Protein AF-A0A967HEA3-F1 (afdb_monomer)

Radius of gyration: 19.01 Å; Cα contacts (8 Å, |Δi|>4): 104; chains: 1; bounding box: 42×30×44 Å

Structure (mmCIF, N/CA/C/O backbone):
data_AF-A0A967HEA3-F1
#
_entry.id   AF-A0A967HEA3-F1
#
loop_
_atom_site.group_PDB
_atom_site.id
_atom_site.type_symbol
_atom_site.label_atom_id
_atom_site.label_alt_id
_atom_site.label_comp_id
_atom_site.label_asym_id
_atom_site.label_entity_id
_atom_site.label_seq_id
_atom_site.pdbx_PDB_ins_code
_atom_site.Cartn_x
_atom_site.Cartn_y
_atom_site.Cartn_z
_atom_site.occupancy
_atom_site.B_iso_or_equiv
_atom_site.auth_seq_id
_atom_site.auth_comp_id
_atom_site.auth_asym_id
_atom_site.auth_atom_id
_atom_site.pdbx_PDB_model_num
ATOM 1 N N . PHE A 1 1 ? 8.708 -10.162 -7.748 1.00 82.00 1 PHE A N 1
ATOM 2 C CA . PHE A 1 1 ? 7.924 -9.063 -8.352 1.00 82.00 1 PHE A CA 1
ATOM 3 C C . PHE A 1 1 ? 8.880 -7.904 -8.565 1.00 82.00 1 PHE A C 1
ATOM 5 O O . PHE A 1 1 ? 9.764 -7.730 -7.743 1.00 82.00 1 PHE A O 1
ATOM 12 N N . ILE A 1 2 ? 8.758 -7.181 -9.671 1.00 84.88 2 ILE A N 1
ATOM 13 C CA . ILE A 1 2 ? 9.610 -6.048 -10.021 1.00 84.88 2 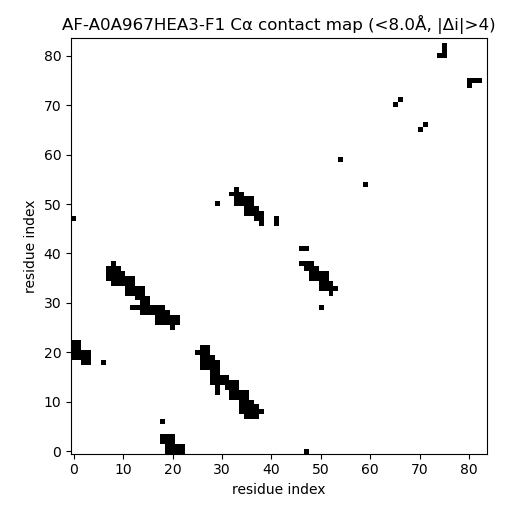ILE A CA 1
ATOM 14 C C . ILE A 1 2 ? 8.681 -4.857 -10.201 1.00 84.88 2 ILE A C 1
ATOM 16 O O . ILE A 1 2 ? 7.779 -4.896 -11.040 1.00 84.88 2 ILE A O 1
ATOM 20 N N . MET A 1 3 ? 8.863 -3.833 -9.374 1.00 86.50 3 MET A N 1
ATOM 21 C CA . MET A 1 3 ? 8.061 -2.619 -9.447 1.00 86.50 3 MET A CA 1
ATOM 22 C C . MET A 1 3 ? 8.510 -1.758 -10.632 1.00 86.50 3 MET A C 1
ATOM 24 O O . MET A 1 3 ? 9.701 -1.698 -10.943 1.00 86.50 3 MET A O 1
ATOM 28 N N . ASP A 1 4 ? 7.563 -1.086 -11.283 1.00 87.81 4 ASP A N 1
ATOM 29 C CA . ASP A 1 4 ? 7.901 -0.095 -12.301 1.00 87.81 4 ASP A CA 1
ATOM 30 C C . ASP A 1 4 ? 8.605 1.109 -11.633 1.00 87.81 4 ASP A C 1
ATOM 32 O O . ASP A 1 4 ? 8.309 1.454 -10.483 1.00 87.81 4 ASP A O 1
ATOM 36 N N . PRO A 1 5 ? 9.562 1.762 -12.310 1.00 85.06 5 PRO A N 1
ATOM 37 C CA . PRO A 1 5 ? 10.292 2.881 -11.727 1.00 85.06 5 PRO A CA 1
ATOM 38 C C . PRO A 1 5 ? 9.381 4.099 -11.509 1.00 85.06 5 PRO A C 1
ATOM 40 O O . PRO A 1 5 ? 8.440 4.339 -12.261 1.00 85.06 5 PRO A O 1
ATOM 43 N N . GLY A 1 6 ? 9.710 4.916 -10.505 1.00 86.19 6 GLY A N 1
ATOM 4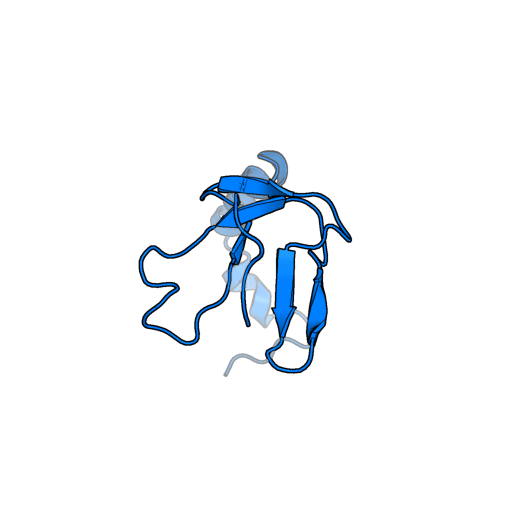4 C CA . GLY A 1 6 ? 9.028 6.189 -10.235 1.00 86.19 6 GLY A CA 1
ATOM 45 C C . GLY A 1 6 ? 7.951 6.137 -9.148 1.00 86.19 6 GLY A C 1
ATOM 46 O O . GLY A 1 6 ? 7.389 7.180 -8.820 1.00 86.19 6 GLY A O 1
ATOM 47 N N . TYR A 1 7 ? 7.695 4.968 -8.554 1.00 87.31 7 TYR A N 1
ATOM 48 C CA . TYR A 1 7 ? 6.845 4.864 -7.373 1.00 87.31 7 TYR A CA 1
ATOM 49 C C . TYR A 1 7 ? 7.563 5.317 -6.101 1.00 87.31 7 TYR A C 1
ATOM 51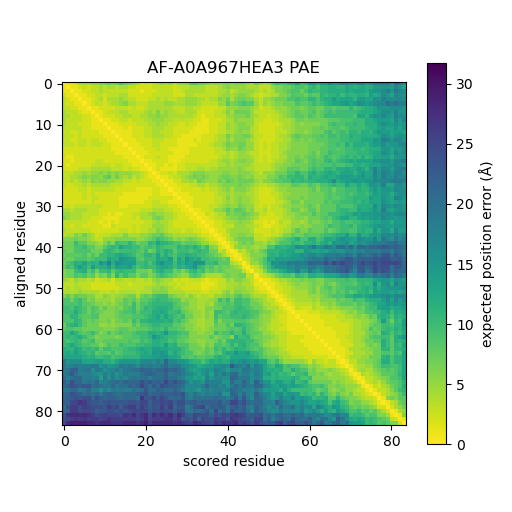 O O . TYR A 1 7 ? 8.739 5.027 -5.882 1.00 87.31 7 TYR A O 1
ATOM 59 N N . THR A 1 8 ? 6.830 6.028 -5.247 1.00 87.81 8 THR A N 1
ATOM 60 C CA . THR A 1 8 ? 7.309 6.499 -3.942 1.00 87.81 8 THR A CA 1
ATOM 61 C C . THR A 1 8 ? 6.370 6.074 -2.817 1.00 87.81 8 THR A C 1
ATOM 63 O O . THR A 1 8 ? 5.193 5.777 -3.029 1.00 87.81 8 THR A O 1
ATOM 66 N N . SER A 1 9 ? 6.893 6.033 -1.590 1.00 87.31 9 SER A N 1
ATOM 67 C CA . SER A 1 9 ? 6.089 5.670 -0.423 1.00 87.31 9 SER A CA 1
ATOM 68 C C . SER A 1 9 ? 4.990 6.707 -0.155 1.00 87.31 9 SER A C 1
ATOM 70 O O . SER A 1 9 ? 5.208 7.912 -0.255 1.00 87.31 9 SER A O 1
ATOM 72 N N . PHE A 1 10 ? 3.805 6.220 0.202 1.00 89.94 10 PHE A N 1
ATOM 73 C CA . PHE A 1 10 ? 2.538 6.940 0.356 1.00 89.94 10 PHE A CA 1
ATOM 74 C C . PHE A 1 10 ? 1.978 7.603 -0.913 1.00 89.94 10 PHE A C 1
ATOM 76 O O . PHE A 1 10 ? 1.064 8.430 -0.817 1.00 89.94 10 PHE A O 1
ATOM 83 N N . GLN A 1 11 ? 2.451 7.212 -2.098 1.00 91.56 11 GLN A N 1
ATOM 84 C CA . GLN A 1 11 ? 1.888 7.669 -3.367 1.00 91.56 11 GLN A CA 1
ATOM 85 C C . GLN A 1 11 ? 0.459 7.149 -3.571 1.00 91.56 11 GLN A C 1
ATOM 87 O O . GLN A 1 11 ? 0.172 5.985 -3.301 1.00 91.56 11 GLN A O 1
ATOM 92 N N . GLN A 1 12 ? -0.438 8.003 -4.070 1.00 93.25 12 GLN A N 1
ATOM 93 C CA . GLN A 1 12 ? -1.789 7.588 -4.457 1.00 93.25 12 GLN A CA 1
ATOM 94 C C . GLN A 1 12 ? -1.761 6.736 -5.728 1.00 93.25 12 GLN A C 1
ATOM 96 O O . GLN A 1 12 ? -1.053 7.062 -6.682 1.00 93.25 12 GLN A O 1
ATOM 101 N N . VAL A 1 13 ? -2.553 5.668 -5.729 1.00 94.25 13 VAL A N 1
ATOM 102 C CA . VAL A 1 13 ? -2.755 4.778 -6.872 1.00 94.25 13 VAL A CA 1
ATOM 103 C C . VAL A 1 13 ? -4.239 4.486 -7.060 1.00 94.25 13 VAL A C 1
ATOM 105 O O . VAL A 1 13 ? -5.008 4.446 -6.094 1.00 94.25 13 VAL A O 1
ATOM 108 N N . GLU A 1 14 ? -4.639 4.272 -8.306 1.00 94.50 14 GLU A N 1
ATOM 109 C CA . GLU A 1 14 ? -6.012 3.936 -8.683 1.00 94.50 14 GLU A CA 1
ATOM 110 C C . GLU A 1 14 ? -6.203 2.425 -8.848 1.00 94.50 14 GLU A C 1
ATOM 112 O O . GLU A 1 14 ? -5.261 1.685 -9.130 1.00 94.50 14 GLU A O 1
ATOM 117 N N . ALA A 1 15 ? -7.445 1.955 -8.713 1.00 93.88 15 ALA A N 1
ATOM 118 C CA . ALA A 1 15 ? -7.774 0.561 -8.989 1.00 93.88 15 ALA A CA 1
ATOM 119 C C . ALA A 1 15 ? -7.450 0.211 -10.453 1.00 93.88 15 ALA A C 1
ATOM 121 O O . ALA A 1 15 ? -7.822 0.932 -11.376 1.00 93.88 15 ALA A O 1
ATOM 122 N N . GLY A 1 16 ? -6.760 -0.906 -10.667 1.00 93.94 16 GLY A N 1
ATOM 123 C CA . GLY A 1 16 ? -6.292 -1.351 -11.979 1.00 93.94 16 GLY A CA 1
ATOM 124 C C . GLY A 1 16 ? -4.988 -0.700 -12.452 1.00 93.94 16 GLY A C 1
ATOM 125 O O . GLY A 1 16 ? -4.458 -1.113 -13.486 1.00 93.94 16 GLY A O 1
ATOM 126 N N . GLN A 1 17 ? -4.426 0.263 -11.713 1.00 94.12 17 GLN A N 1
ATOM 127 C CA . GLN A 1 17 ? -3.152 0.888 -12.070 1.00 94.12 17 GLN A CA 1
ATOM 128 C C . GLN A 1 17 ? -2.017 -0.140 -12.052 1.00 94.12 17 GLN A C 1
ATOM 130 O O . GLN A 1 17 ? -1.862 -0.888 -11.087 1.00 94.12 17 GLN A O 1
ATOM 135 N N . ARG A 1 18 ? -1.200 -0.174 -13.110 1.00 93.62 18 ARG A N 1
ATOM 136 C CA . ARG A 1 18 ? -0.021 -1.045 -13.193 1.00 93.62 18 ARG A CA 1
ATOM 137 C C . ARG A 1 18 ? 1.061 -0.553 -12.239 1.00 93.62 18 ARG A C 1
ATOM 139 O O . ARG A 1 18 ? 1.522 0.576 -12.360 1.00 93.62 18 ARG A O 1
ATOM 146 N N . LEU A 1 19 ? 1.470 -1.422 -11.325 1.00 91.81 19 LEU A N 1
ATOM 147 C CA . LEU A 1 19 ? 2.508 -1.150 -10.331 1.00 91.81 19 LEU A CA 1
ATOM 148 C C . LEU A 1 19 ? 3.843 -1.797 -10.707 1.00 91.81 19 LEU A C 1
ATOM 150 O O . LEU A 1 19 ? 4.889 -1.364 -10.243 1.00 91.81 19 LEU A O 1
ATOM 154 N N . GLY A 1 20 ? 3.815 -2.844 -11.528 1.00 91.38 20 GLY A N 1
ATOM 155 C CA . GLY A 1 20 ? 5.010 -3.554 -11.957 1.00 91.38 20 GLY A CA 1
ATOM 156 C C . GLY A 1 20 ? 4.676 -4.851 -12.675 1.00 91.38 20 GLY A C 1
ATOM 157 O O . GLY A 1 20 ? 3.602 -4.997 -13.267 1.00 91.38 20 GLY A O 1
ATOM 158 N N . HIS A 1 21 ? 5.581 -5.819 -12.591 1.00 90.56 21 HIS A N 1
ATOM 159 C CA . HIS A 1 21 ? 5.446 -7.119 -13.236 1.00 90.56 21 HIS A CA 1
ATOM 160 C C . HIS A 1 21 ? 6.082 -8.253 -12.418 1.00 90.56 21 HIS A C 1
ATOM 162 O O . HIS A 1 21 ? 6.946 -8.055 -11.564 1.00 90.56 21 HIS A O 1
ATOM 168 N N . TRP A 1 22 ? 5.635 -9.479 -12.654 1.00 87.88 22 TRP A N 1
ATOM 169 C CA . TRP A 1 22 ? 6.308 -10.689 -12.187 1.00 87.88 22 TRP A CA 1
ATOM 170 C C . TRP A 1 22 ? 7.542 -10.975 -13.048 1.00 87.88 22 TRP A C 1
ATOM 172 O O . TRP A 1 22 ? 7.645 -10.477 -14.164 1.00 87.88 22 TRP A O 1
ATOM 182 N N . GLY A 1 23 ? 8.468 -11.810 -12.564 1.00 84.31 23 GLY A N 1
ATOM 183 C CA . GLY A 1 23 ? 9.678 -12.166 -13.324 1.00 84.31 23 GLY A CA 1
ATOM 184 C C . GLY A 1 23 ? 9.399 -12.851 -14.672 1.00 84.31 23 GLY A C 1
ATOM 185 O O . GLY A 1 23 ? 10.263 -12.867 -15.537 1.00 84.31 23 GLY A O 1
ATOM 186 N N . ASP A 1 24 ? 8.184 -13.370 -14.872 1.00 89.38 24 ASP A N 1
ATOM 187 C CA . ASP A 1 24 ? 7.693 -13.941 -16.133 1.00 89.38 24 ASP A CA 1
ATOM 188 C C . ASP A 1 24 ? 6.968 -12.924 -17.043 1.00 89.38 24 ASP A C 1
ATOM 190 O O . ASP A 1 24 ? 6.412 -13.295 -18.076 1.00 89.38 24 ASP A O 1
ATOM 194 N N . GLY A 1 25 ? 6.948 -11.643 -16.663 1.00 87.38 25 GLY A N 1
ATOM 195 C CA . GLY A 1 25 ? 6.349 -10.548 -17.427 1.00 87.38 25 GLY A CA 1
ATOM 196 C C . GLY A 1 25 ? 4.855 -10.311 -17.180 1.00 87.38 25 GLY A C 1
ATOM 197 O O . GLY A 1 25 ? 4.303 -9.346 -17.719 1.00 87.38 25 GLY A O 1
ATOM 198 N N . ARG A 1 26 ? 4.173 -11.123 -16.358 1.00 92.56 26 ARG A N 1
ATOM 199 C CA . ARG A 1 26 ? 2.757 -10.874 -16.020 1.00 92.56 26 ARG A CA 1
ATOM 200 C C . ARG A 1 26 ? 2.607 -9.557 -15.243 1.00 92.56 26 ARG A C 1
ATOM 202 O O . ARG A 1 26 ? 3.355 -9.344 -14.290 1.00 92.56 26 ARG A O 1
ATOM 209 N N . PRO A 1 27 ? 1.646 -8.680 -15.589 1.00 93.12 27 PRO A N 1
ATOM 210 C CA . PRO A 1 27 ? 1.487 -7.399 -14.910 1.00 93.12 27 PRO A CA 1
ATOM 211 C C . PRO A 1 27 ? 0.987 -7.580 -13.476 1.00 93.12 27 PRO A C 1
ATOM 213 O O . PRO A 1 27 ? 0.150 -8.438 -13.195 1.00 93.12 27 PRO A O 1
ATOM 216 N N . VAL A 1 28 ? 1.454 -6.710 -12.589 1.00 91.25 28 VAL A N 1
ATOM 217 C CA . VAL A 1 28 ? 0.899 -6.524 -11.249 1.00 91.25 28 VAL A CA 1
ATOM 218 C C . VAL A 1 28 ? 0.163 -5.197 -11.231 1.00 91.25 28 VAL A C 1
ATOM 220 O O . VAL A 1 28 ? 0.737 -4.151 -11.540 1.00 91.25 28 VAL A O 1
ATOM 223 N N . VAL A 1 29 ? -1.121 -5.254 -10.892 1.00 94.00 29 VAL A N 1
ATOM 224 C CA . VAL A 1 29 ? -2.017 -4.097 -10.842 1.00 94.00 29 VAL A CA 1
ATOM 225 C C . VAL A 1 29 ? -2.528 -3.877 -9.424 1.00 94.00 29 VAL A C 1
ATOM 227 O O . VAL A 1 29 ? -2.642 -4.828 -8.648 1.00 94.00 29 VAL A O 1
ATOM 230 N N . ALA A 1 30 ? -2.852 -2.633 -9.087 1.00 92.56 30 ALA A N 1
ATOM 231 C CA . A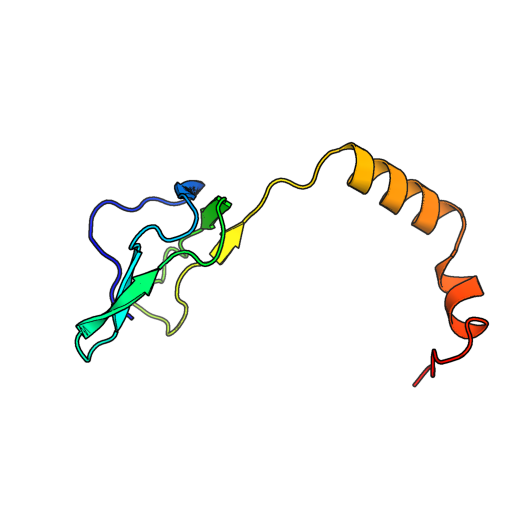LA A 1 30 ? -3.510 -2.304 -7.833 1.00 92.56 30 ALA A CA 1
ATOM 232 C C . ALA A 1 30 ? -4.937 -2.893 -7.829 1.00 92.56 30 ALA A C 1
ATOM 234 O O . ALA A 1 30 ? -5.721 -2.576 -8.724 1.00 92.56 30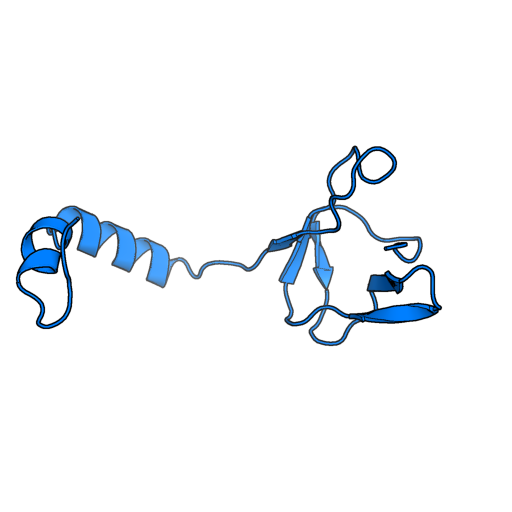 ALA A O 1
ATOM 235 N N . PRO A 1 31 ? -5.310 -3.750 -6.862 1.00 90.06 31 PRO A N 1
ATOM 236 C CA . PRO A 1 31 ? -6.652 -4.339 -6.825 1.00 90.06 31 PRO A CA 1
ATOM 237 C C . PRO A 1 31 ? -7.738 -3.313 -6.466 1.00 90.06 31 PRO A C 1
ATOM 239 O O . PRO A 1 31 ? -8.888 -3.459 -6.870 1.00 90.06 31 PRO A O 1
ATOM 242 N N . GLU A 1 32 ? -7.373 -2.266 -5.728 1.00 91.06 32 GLU A N 1
ATOM 243 C CA . GLU A 1 32 ? -8.241 -1.152 -5.355 1.00 91.06 32 GLU A CA 1
ATOM 244 C C . GLU A 1 32 ? -7.447 0.163 -5.348 1.00 91.06 32 GLU A C 1
ATOM 246 O O . GLU A 1 32 ? -6.225 0.166 -5.502 1.00 91.06 32 GLU A O 1
ATOM 251 N N . GLY A 1 33 ? -8.145 1.289 -5.203 1.00 92.19 33 GLY A N 1
ATOM 252 C CA . GLY A 1 33 ? -7.505 2.590 -5.033 1.00 92.19 33 GLY A CA 1
ATOM 253 C C . GLY A 1 33 ? -7.011 2.785 -3.601 1.00 92.19 33 GLY A C 1
ATOM 254 O O . GLY A 1 33 ? -7.662 2.362 -2.643 1.00 92.19 33 GLY A O 1
ATOM 255 N N . GLY A 1 34 ? -5.876 3.458 -3.438 1.00 92.88 34 GLY A N 1
ATOM 256 C CA . GLY A 1 34 ? -5.290 3.678 -2.121 1.00 92.88 34 GLY A CA 1
ATOM 257 C C . GLY A 1 34 ? -3.943 4.376 -2.179 1.00 92.88 34 GLY A C 1
ATOM 258 O O . GLY A 1 34 ? -3.610 5.049 -3.151 1.00 92.88 34 GLY A O 1
ATOM 259 N N . ARG A 1 35 ? -3.162 4.226 -1.113 1.00 93.25 35 ARG A N 1
ATOM 260 C CA . ARG A 1 35 ? -1.792 4.722 -1.013 1.00 93.25 35 ARG A CA 1
ATOM 261 C C . ARG A 1 35 ? -0.809 3.570 -0.919 1.00 93.25 35 ARG A C 1
ATOM 263 O O . ARG A 1 35 ? -0.927 2.727 -0.027 1.00 93.25 35 ARG A O 1
ATOM 270 N N . LEU A 1 36 ? 0.154 3.569 -1.828 1.00 91.75 36 LEU A N 1
ATOM 271 C CA . LEU A 1 36 ? 1.233 2.600 -1.908 1.00 91.75 36 LEU A CA 1
ATOM 272 C C . LEU A 1 36 ? 2.223 2.843 -0.769 1.00 91.75 36 LEU A C 1
ATOM 274 O O . LEU A 1 36 ? 2.834 3.900 -0.700 1.00 91.75 36 LEU A O 1
ATOM 278 N N . LEU A 1 37 ? 2.403 1.882 0.123 1.00 89.88 37 LEU A N 1
ATOM 279 C CA . LEU A 1 37 ? 3.445 1.899 1.141 1.00 89.88 37 LEU A CA 1
ATOM 280 C C . LEU A 1 37 ? 4.559 0.953 0.694 1.00 89.88 37 LEU A C 1
ATOM 282 O O . LEU A 1 37 ? 4.351 -0.256 0.570 1.00 89.88 37 LEU A O 1
ATOM 286 N N . MET A 1 38 ? 5.736 1.526 0.449 1.00 85.88 38 MET A N 1
ATOM 287 C CA . MET A 1 38 ? 6.918 0.791 0.010 1.00 85.88 38 MET A CA 1
ATOM 288 C C . MET A 1 38 ? 7.881 0.610 1.188 1.00 85.88 38 MET A C 1
ATOM 290 O O . MET A 1 38 ? 8.298 1.616 1.774 1.00 85.88 38 MET A O 1
ATOM 294 N N . PRO A 1 39 ? 8.245 -0.630 1.557 1.00 76.31 39 PRO A N 1
ATOM 295 C CA . PRO A 1 39 ? 9.311 -0.854 2.521 1.00 76.31 39 PRO A CA 1
ATOM 296 C C . PRO A 1 39 ? 10.664 -0.445 1.919 1.00 76.31 39 PRO A C 1
ATOM 298 O O . PRO A 1 39 ? 10.929 -0.667 0.741 1.00 76.31 39 PRO A O 1
ATOM 301 N N . LEU A 1 40 ? 11.539 0.139 2.744 1.00 71.81 40 LEU A N 1
ATOM 302 C CA . LEU A 1 40 ? 12.881 0.584 2.332 1.00 71.81 40 LEU A CA 1
ATOM 303 C C . LEU A 1 40 ? 13.799 -0.580 1.916 1.00 71.81 40 LEU A C 1
ATOM 305 O O . LEU A 1 40 ? 14.775 -0.367 1.209 1.00 71.81 40 LEU A O 1
ATOM 309 N N . TYR A 1 41 ? 13.472 -1.801 2.345 1.00 65.31 41 TYR A N 1
ATOM 310 C CA . TYR A 1 41 ? 14.220 -3.029 2.066 1.00 65.31 41 TYR A CA 1
ATOM 311 C C . TYR A 1 41 ? 13.653 -3.824 0.885 1.00 65.31 41 TYR A C 1
ATOM 313 O O . TYR A 1 41 ? 13.907 -5.018 0.787 1.00 65.31 41 TYR A O 1
ATOM 321 N N . GLN A 1 42 ? 12.882 -3.182 0.001 1.00 67.31 42 GLN A N 1
ATOM 322 C CA . GLN A 1 42 ? 12.280 -3.806 -1.186 1.00 67.31 42 GLN A CA 1
ATOM 323 C C . GLN A 1 42 ? 13.268 -4.671 -1.992 1.00 67.31 42 GLN A C 1
ATOM 325 O O . GLN A 1 42 ? 12.916 -5.740 -2.466 1.00 67.31 42 GLN A O 1
ATOM 330 N N . GLU A 1 43 ? 14.530 -4.249 -2.093 1.00 65.38 43 GLU A N 1
ATOM 331 C CA . GLU A 1 43 ? 15.568 -4.987 -2.826 1.00 65.38 43 GLU A CA 1
ATOM 332 C C . GLU A 1 43 ? 16.130 -6.210 -2.072 1.00 65.38 43 GLU A C 1
ATOM 334 O O . GLU A 1 43 ? 16.809 -7.038 -2.673 1.00 65.38 43 GLU A O 1
ATOM 339 N N . GLN A 1 44 ? 15.897 -6.320 -0.761 1.00 64.94 44 GLN A N 1
ATOM 340 C CA . GLN A 1 44 ? 16.523 -7.312 0.129 1.00 64.94 44 GLN A CA 1
ATOM 341 C C . GLN A 1 44 ? 15.533 -8.346 0.689 1.00 64.94 44 GLN A C 1
ATOM 343 O O . GLN A 1 44 ? 15.963 -9.290 1.351 1.00 64.94 44 GLN A O 1
ATOM 348 N N . GLY A 1 45 ? 14.231 -8.183 0.444 1.00 64.19 45 GLY A N 1
ATOM 349 C CA . GLY A 1 45 ? 13.184 -9.085 0.925 1.00 64.19 45 GLY A CA 1
ATOM 350 C C . GLY A 1 45 ? 12.243 -9.554 -0.182 1.00 64.19 45 GLY A C 1
ATOM 351 O O . GLY A 1 45 ? 12.212 -8.994 -1.272 1.00 64.19 45 GLY A O 1
ATOM 352 N N . ASP A 1 46 ? 11.427 -10.562 0.128 1.00 63.53 46 ASP A N 1
ATOM 353 C CA . ASP A 1 46 ? 10.319 -11.009 -0.734 1.00 63.53 46 ASP A CA 1
ATOM 354 C C . ASP A 1 46 ? 9.076 -10.102 -0.613 1.00 63.53 46 ASP A C 1
ATOM 356 O O . ASP A 1 46 ? 8.053 -10.320 -1.272 1.00 63.53 46 ASP A O 1
ATOM 360 N N . ASP A 1 47 ? 9.150 -9.083 0.246 1.00 66.50 47 ASP A N 1
ATOM 361 C CA . ASP A 1 47 ? 8.048 -8.183 0.542 1.00 66.50 47 ASP A CA 1
ATOM 362 C C . ASP A 1 47 ? 7.810 -7.216 -0.623 1.00 66.50 47 ASP A C 1
ATOM 364 O O . ASP A 1 47 ? 8.637 -6.372 -0.964 1.00 66.50 47 ASP A O 1
ATOM 368 N N . GLY A 1 48 ? 6.630 -7.334 -1.234 1.00 78.12 48 GLY A N 1
ATOM 369 C CA . GLY A 1 48 ? 6.117 -6.409 -2.236 1.00 78.12 48 GLY A CA 1
ATOM 370 C C . GLY A 1 48 ? 5.737 -5.046 -1.637 1.00 78.12 48 GLY A C 1
ATOM 371 O O . GLY A 1 48 ? 6.428 -4.450 -0.812 1.00 78.12 48 GLY A O 1
ATOM 372 N N . PHE A 1 49 ? 4.615 -4.505 -2.083 1.00 86.00 49 PHE A N 1
ATOM 373 C CA . PHE A 1 49 ? 4.073 -3.257 -1.557 1.00 86.00 49 PHE A C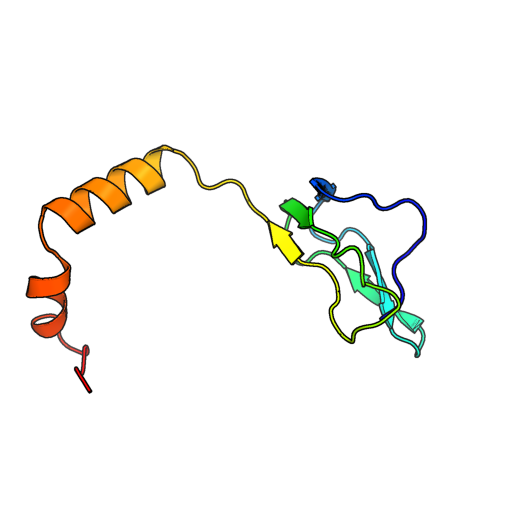A 1
ATOM 374 C C . PHE A 1 49 ? 2.866 -3.528 -0.670 1.00 86.00 49 PHE A C 1
ATOM 376 O O . PHE A 1 49 ? 2.191 -4.549 -0.806 1.00 86.00 49 PHE A O 1
ATOM 383 N N . PHE A 1 50 ? 2.538 -2.560 0.178 1.00 88.94 50 PHE A N 1
ATOM 384 C CA . PHE A 1 50 ? 1.260 -2.535 0.873 1.00 88.94 50 PHE A CA 1
ATOM 385 C C . PHE A 1 50 ? 0.364 -1.477 0.249 1.00 88.94 50 PHE A C 1
ATOM 387 O O . PHE A 1 50 ? 0.817 -0.386 -0.094 1.00 88.94 50 PHE A O 1
ATOM 394 N N . LEU A 1 51 ? -0.922 -1.783 0.123 1.00 89.94 51 LEU A N 1
ATOM 395 C CA . LEU A 1 51 ? -1.922 -0.797 -0.248 1.00 89.94 51 LEU A CA 1
ATOM 396 C C . LEU A 1 51 ? -2.674 -0.371 1.008 1.00 89.94 51 LEU A C 1
ATOM 398 O O . LEU A 1 51 ? -3.255 -1.189 1.719 1.00 89.94 51 LEU A O 1
ATOM 402 N N . THR A 1 52 ? -2.631 0.920 1.301 1.00 87.62 52 THR A N 1
ATOM 403 C CA . THR A 1 52 ? -3.305 1.507 2.457 1.00 87.62 52 THR A CA 1
ATOM 404 C C . THR A 1 52 ? -4.520 2.296 1.997 1.00 87.62 52 THR A C 1
ATOM 406 O O . THR A 1 52 ? -4.489 2.969 0.968 1.00 87.62 52 THR A O 1
ATOM 409 N N . ARG A 1 53 ? -5.606 2.232 2.766 1.00 85.69 53 ARG A N 1
ATOM 410 C CA . ARG A 1 53 ? -6.825 3.001 2.506 1.00 85.69 53 ARG A CA 1
ATOM 411 C C . ARG A 1 53 ? -7.156 3.881 3.692 1.00 85.69 53 ARG A C 1
ATOM 413 O O . ARG A 1 53 ? -6.930 3.502 4.843 1.00 85.69 53 ARG A O 1
ATOM 420 N N . ASP A 1 54 ? -7.763 5.024 3.412 1.00 81.31 54 ASP A N 1
ATOM 421 C CA . ASP A 1 54 ? -8.252 5.890 4.472 1.00 81.31 54 ASP A CA 1
ATOM 422 C C . ASP A 1 54 ? -9.471 5.275 5.148 1.00 81.31 54 ASP A C 1
ATOM 424 O O . ASP A 1 54 ? -10.499 4.975 4.532 1.00 81.31 54 ASP A O 1
ATOM 428 N N . VAL A 1 55 ? -9.369 5.110 6.464 1.00 83.25 55 VAL A N 1
ATOM 429 C CA . VAL A 1 55 ? -10.511 4.729 7.285 1.00 83.25 55 VAL A CA 1
ATOM 430 C C . VAL A 1 55 ? -11.298 5.995 7.602 1.00 83.25 55 VAL A C 1
ATOM 432 O O . VAL A 1 55 ? -10.798 6.909 8.260 1.00 83.25 55 VAL A O 1
ATOM 435 N N . ARG A 1 56 ? -12.558 6.057 7.152 1.00 87.56 56 ARG A N 1
ATOM 436 C CA . ARG A 1 56 ? -13.434 7.199 7.456 1.00 87.56 56 ARG A CA 1
ATOM 437 C C . ARG A 1 56 ? -13.545 7.370 8.973 1.00 87.56 56 ARG A C 1
ATOM 439 O O . ARG A 1 56 ? -13.841 6.410 9.687 1.00 87.56 56 ARG A O 1
ATOM 446 N N . ARG A 1 57 ? -13.395 8.608 9.461 1.00 88.19 57 ARG A N 1
ATOM 447 C CA . ARG A 1 57 ? -13.444 8.942 10.900 1.00 88.19 57 ARG A CA 1
ATOM 448 C C . ARG A 1 57 ? -14.728 8.470 11.590 1.00 88.19 57 ARG A C 1
ATOM 450 O O . ARG A 1 57 ? -14.689 8.105 12.758 1.00 88.19 57 ARG A O 1
ATOM 457 N N . PHE A 1 58 ? -15.829 8.398 10.845 1.00 92.31 58 PHE A N 1
ATOM 458 C CA . PHE A 1 58 ? -17.082 7.793 11.291 1.00 92.31 58 PHE A CA 1
ATOM 459 C C . PHE A 1 58 ? -16.905 6.349 11.792 1.00 92.31 58 PHE A C 1
ATOM 461 O O . PHE A 1 58 ? -17.290 6.041 12.915 1.00 92.31 58 PHE A O 1
ATOM 468 N N . TRP A 1 59 ? -16.263 5.475 11.008 1.00 91.69 59 TRP A N 1
ATOM 469 C CA . TRP A 1 59 ? -16.045 4.075 11.392 1.00 91.69 59 TRP A CA 1
ATOM 470 C C . TRP A 1 59 ? -15.097 3.946 12.579 1.00 91.69 59 TRP A C 1
ATOM 472 O O . TRP A 1 59 ? -15.297 3.086 13.433 1.00 91.69 59 TRP A O 1
ATOM 482 N N . LEU A 1 60 ? -14.107 4.837 12.682 1.00 90.06 60 LEU A N 1
ATOM 483 C CA . LEU A 1 60 ? -13.254 4.906 13.866 1.00 90.06 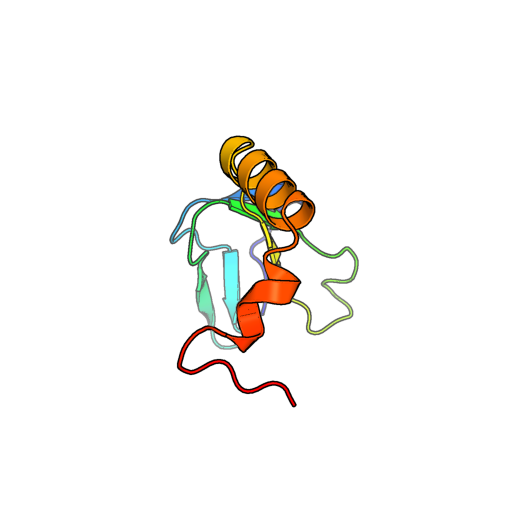60 LEU A CA 1
ATOM 484 C C . LEU A 1 60 ? -14.072 5.271 15.111 1.00 90.06 60 LEU A C 1
ATOM 486 O O . LEU A 1 60 ? -13.945 4.593 16.129 1.00 90.06 60 LEU A O 1
ATOM 490 N N . ALA A 1 61 ? -14.964 6.261 15.023 1.00 92.81 61 ALA A N 1
ATOM 491 C CA . ALA A 1 61 ? -15.844 6.644 16.126 1.00 92.81 61 ALA A CA 1
ATOM 492 C C . ALA A 1 61 ? -16.789 5.502 16.540 1.0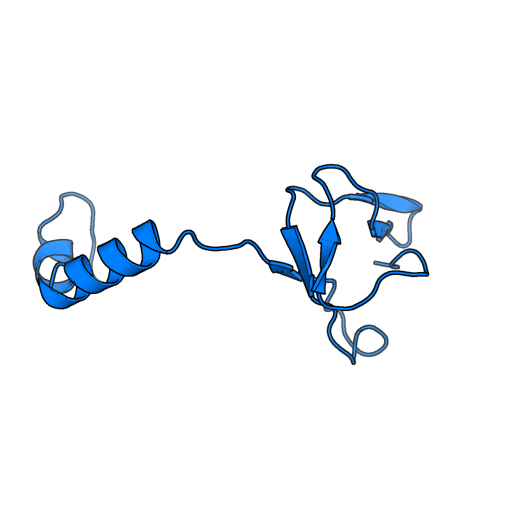0 92.81 61 ALA A C 1
ATOM 494 O O . ALA A 1 61 ? -16.863 5.171 17.723 1.00 92.81 61 ALA A O 1
ATOM 495 N N . VAL A 1 62 ? -17.436 4.845 15.571 1.00 92.25 62 VAL A N 1
ATOM 496 C CA . VAL A 1 62 ? -18.288 3.669 15.817 1.00 92.25 62 VAL A CA 1
ATOM 497 C C . VAL A 1 62 ? -17.484 2.545 16.470 1.00 92.25 62 VAL A C 1
ATOM 499 O O . VAL A 1 62 ? -17.906 2.006 17.489 1.00 92.25 62 VAL A O 1
ATOM 502 N N . SER A 1 63 ? -16.290 2.232 15.955 1.00 88.50 63 SER A N 1
ATOM 503 C CA . SER A 1 63 ? -15.434 1.187 16.531 1.00 88.50 63 SER A CA 1
ATOM 504 C C . SER A 1 63 ? -15.050 1.486 17.984 1.00 88.50 63 SER A C 1
ATOM 506 O O . SER A 1 63 ? -15.010 0.582 18.816 1.00 88.50 63 SER A O 1
ATOM 508 N N . THR A 1 64 ? -14.814 2.758 18.317 1.00 91.81 64 THR A N 1
ATOM 509 C CA . THR A 1 64 ? -14.503 3.190 19.683 1.00 91.81 64 THR A CA 1
ATOM 510 C C . THR A 1 64 ? -15.715 3.074 20.598 1.00 91.81 64 THR A C 1
ATOM 512 O O . THR A 1 64 ? -15.570 2.620 21.731 1.00 91.81 64 THR A O 1
ATOM 515 N N . LEU A 1 65 ? -16.909 3.416 20.111 1.00 91.50 65 LEU A N 1
ATOM 516 C CA . LEU A 1 65 ? -18.144 3.236 20.867 1.00 91.50 65 LEU A CA 1
ATOM 517 C C . LEU A 1 65 ? -18.422 1.752 21.146 1.00 91.50 65 LEU A C 1
ATOM 519 O O . LEU A 1 65 ? -18.678 1.392 22.291 1.00 91.50 65 LEU A O 1
ATOM 523 N N . LEU A 1 66 ? -18.305 0.886 20.136 1.00 90.00 66 LEU A N 1
ATOM 524 C CA . LEU A 1 66 ? -18.515 -0.560 20.285 1.00 90.00 66 LEU A CA 1
ATOM 525 C C . LEU A 1 66 ? -17.538 -1.183 21.292 1.00 90.00 66 LEU A C 1
ATOM 527 O O . LEU A 1 66 ? -17.962 -1.947 22.158 1.00 90.00 66 LEU A O 1
ATOM 531 N N . ARG A 1 67 ? -16.253 -0.802 21.237 1.00 88.88 67 ARG A N 1
ATOM 532 C CA . ARG A 1 67 ? -15.254 -1.209 22.243 1.00 88.88 67 ARG A CA 1
ATOM 533 C C . ARG A 1 67 ? -15.617 -0.724 23.646 1.00 88.88 67 ARG A C 1
ATOM 535 O O . ARG A 1 67 ? -15.430 -1.451 24.610 1.00 88.88 67 ARG A O 1
ATOM 542 N N . ARG A 1 68 ? -16.158 0.492 23.774 1.00 88.44 68 ARG A N 1
ATOM 543 C CA . ARG A 1 68 ? -16.560 1.056 25.072 1.00 88.44 68 ARG A CA 1
ATOM 544 C C . ARG A 1 68 ? -17.784 0.359 25.668 1.00 88.44 68 ARG A C 1
ATOM 546 O O . ARG A 1 68 ? -17.867 0.239 26.884 1.00 88.44 68 ARG A O 1
ATOM 553 N N . ILE A 1 69 ? -18.721 -0.078 24.829 1.00 88.19 69 ILE A N 1
ATOM 554 C CA . ILE A 1 69 ? -19.924 -0.806 25.261 1.00 88.19 69 ILE A CA 1
ATOM 555 C C . ILE A 1 69 ? -19.589 -2.262 25.646 1.00 88.19 69 ILE A C 1
ATOM 557 O O . ILE A 1 69 ? -20.397 -2.929 26.284 1.00 88.19 69 ILE A O 1
ATOM 561 N N . GLY A 1 70 ? -18.383 -2.750 25.336 1.00 84.19 70 GLY A N 1
ATOM 562 C CA . GLY A 1 70 ? -17.962 -4.093 25.723 1.00 84.19 70 GLY A CA 1
ATOM 563 C C . GLY A 1 70 ? -18.615 -5.176 24.866 1.00 84.19 70 GLY A C 1
ATOM 564 O O . GLY A 1 70 ? -18.983 -6.231 25.378 1.00 84.19 70 GLY A O 1
ATOM 565 N N . VAL A 1 71 ? -18.829 -4.909 23.570 1.00 78.81 71 VAL A N 1
ATOM 566 C CA . VAL A 1 71 ? -19.451 -5.869 22.636 1.00 78.81 71 VAL A CA 1
ATOM 567 C C . VAL A 1 71 ? -18.636 -7.166 22.530 1.00 78.81 71 VAL A C 1
ATOM 569 O O . VAL A 1 71 ? -19.199 -8.218 22.244 1.00 78.81 71 VAL A O 1
ATOM 572 N N . ASP A 1 72 ? -17.346 -7.131 22.869 1.00 72.44 72 ASP A N 1
ATOM 573 C CA . ASP A 1 72 ? -16.503 -8.309 23.105 1.00 72.44 72 ASP A CA 1
ATOM 574 C C . ASP A 1 72 ? -17.095 -9.282 24.140 1.00 72.44 72 ASP A C 1
ATOM 576 O O . ASP A 1 72 ? -16.991 -10.493 23.962 1.00 72.44 72 ASP A O 1
ATOM 580 N N . ARG A 1 73 ? -17.802 -8.789 25.165 1.00 72.00 73 ARG A N 1
ATOM 5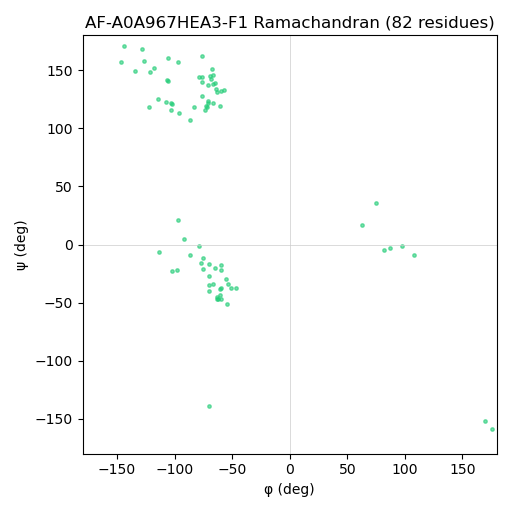81 C CA . ARG A 1 73 ? -18.490 -9.627 26.167 1.00 72.00 73 ARG A CA 1
ATOM 582 C C . ARG A 1 73 ? -19.772 -10.265 25.636 1.00 72.00 73 ARG A C 1
ATOM 584 O O . ARG A 1 73 ? -20.237 -11.248 26.203 1.00 72.00 73 ARG A O 1
ATOM 591 N N . ILE A 1 74 ? -20.348 -9.706 24.571 1.00 77.56 74 ILE A N 1
ATOM 592 C CA . ILE A 1 74 ? -21.595 -10.177 23.949 1.00 77.56 74 ILE A CA 1
ATOM 593 C C . ILE A 1 74 ? -21.294 -11.060 22.728 1.00 77.56 74 ILE A C 1
ATOM 595 O O . ILE A 1 74 ? -22.109 -11.901 22.362 1.00 77.56 74 ILE A O 1
ATOM 599 N N . ALA A 1 75 ? -20.104 -10.938 22.130 1.00 73.31 75 ALA A N 1
ATOM 600 C CA . ALA A 1 75 ? -19.670 -11.734 20.984 1.00 73.31 75 ALA A CA 1
ATOM 601 C C . ALA A 1 75 ? -19.830 -13.264 21.162 1.00 73.31 75 ALA A C 1
ATOM 603 O O . ALA A 1 75 ? -20.265 -13.901 20.204 1.00 73.31 75 ALA A O 1
ATOM 604 N N . PRO A 1 76 ? -19.593 -13.869 22.349 1.00 73.44 76 PRO A N 1
ATOM 605 C CA . PRO A 1 76 ? -19.804 -15.307 22.562 1.00 73.44 76 PRO A CA 1
ATOM 606 C C . PRO A 1 76 ? -21.277 -15.744 22.565 1.00 73.44 76 PRO A C 1
ATOM 608 O O . PRO A 1 76 ? -21.562 -16.933 22.461 1.00 73.44 76 PRO A O 1
ATOM 611 N N . LEU A 1 77 ? -22.221 -14.809 22.716 1.00 73.00 77 LEU A N 1
ATOM 612 C CA . LEU A 1 77 ? -23.663 -15.087 22.718 1.00 73.00 77 LEU A CA 1
ATOM 613 C C . LEU A 1 77 ? -24.259 -15.084 21.302 1.00 73.00 77 LEU A C 1
ATOM 615 O O . LEU A 1 77 ? -25.421 -15.451 21.124 1.00 73.00 77 LEU A O 1
ATOM 619 N N . LEU A 1 78 ? -23.489 -14.664 20.293 1.00 76.94 78 LEU A N 1
ATOM 620 C CA . LEU A 1 78 ? -23.942 -14.662 18.909 1.00 76.94 78 LEU A CA 1
ATOM 621 C C . LEU A 1 78 ? -23.909 -16.091 18.340 1.00 76.94 78 LEU A C 1
ATOM 623 O O . LEU A 1 78 ? -22.873 -16.761 18.410 1.00 76.94 78 LEU A O 1
ATOM 627 N N . PRO A 1 79 ? -25.018 -16.571 17.747 1.00 72.81 79 PRO A N 1
ATOM 628 C CA . PRO A 1 79 ? -25.076 -17.914 17.190 1.00 72.81 79 PRO A CA 1
ATOM 629 C C . PRO A 1 79 ? -24.028 -18.064 16.080 1.00 72.81 79 PRO A C 1
ATOM 631 O O . PRO A 1 79 ? -24.052 -17.343 15.087 1.00 72.81 79 PRO A O 1
ATOM 634 N N . GLY A 1 80 ? -23.091 -18.999 16.268 1.00 71.69 80 GLY A N 1
ATOM 635 C CA . GLY A 1 80 ? -22.005 -19.283 15.322 1.00 71.69 80 GLY A CA 1
ATOM 636 C C . GLY A 1 80 ? -20.608 -18.829 15.761 1.00 71.69 80 GLY A C 1
ATOM 637 O O . GLY A 1 80 ? -19.635 -19.246 15.133 1.00 71.69 80 GLY A O 1
ATOM 638 N N . VAL A 1 81 ? -20.469 -18.056 16.845 1.00 67.56 81 VAL A N 1
ATOM 639 C CA . VAL A 1 81 ? -19.157 -17.689 17.410 1.00 67.56 81 VAL A CA 1
ATOM 640 C C . VAL A 1 81 ? -18.702 -18.782 18.380 1.00 67.56 81 VAL A C 1
ATOM 642 O O . VAL A 1 81 ? -19.255 -18.934 19.465 1.00 67.56 81 VAL A O 1
ATOM 645 N N . ARG A 1 82 ? -17.707 -19.585 17.983 1.00 60.84 82 ARG A N 1
ATOM 646 C CA . ARG A 1 82 ? -17.062 -20.569 18.867 1.00 60.84 82 ARG A CA 1
ATOM 647 C C . ARG A 1 82 ? -15.791 -19.957 19.440 1.00 60.84 82 ARG A C 1
ATOM 649 O O . ARG A 1 82 ? -14.848 -19.707 18.695 1.00 60.84 82 ARG A O 1
ATOM 656 N N . SER A 1 83 ? -15.779 -19.723 20.746 1.00 59.84 83 SER A N 1
ATOM 657 C CA . SER A 1 83 ? -14.568 -19.359 21.480 1.00 59.84 83 SER A CA 1
ATOM 658 C C . SER A 1 83 ? -13.676 -20.597 21.598 1.00 59.84 83 SER A C 1
ATOM 660 O O . SER A 1 83 ? -14.119 -21.606 22.148 1.00 59.84 83 SER A O 1
ATOM 662 N N . HIS A 1 84 ? -12.464 -20.528 21.053 1.00 49.50 84 HIS A N 1
ATOM 663 C CA . HIS A 1 84 ? -11.389 -21.495 21.279 1.00 49.50 84 HIS A CA 1
ATOM 664 C C . HIS A 1 84 ? -10.310 -20.851 22.145 1.00 49.50 84 HIS A C 1
ATOM 666 O O . HIS A 1 84 ? -10.104 -19.625 21.983 1.00 49.50 84 HIS A O 1
#

pLDDT: mean 83.8, std 10.25, range [49.5, 94.5]

Nearest PDB structures (foldseek):
  4kku-assembly4_D  TM=6.376E-01  e=2.920E-01  Borreliella burgdorferi B31
  4kkt-assembly1_A  TM=6.573E-01  e=9.397E-01  Borreliella burgdorferi B31

Mean predicted aligned error: 8.77 Å

Secondary structure (DSSP, 8-state):
-EEPTT--TTEEE-TT-EEEE-TTS-EEE-SSSEEEE--TTTTTSS---EEE-PPPHHHHHHHHHHHHHTGGGTGGGSTT----

Solvent-accessible surface area (backbone atoms only — not comparable to full-atom values): 5219 Å² total; per-residue (Å²): 116,46,70,51,86,89,76,53,66,64,36,79,46,48,55,65,39,77,52,28,24,37,94,86,66,52,77,38,54,32,91,51,58,31,25,36,40,57,58,95,55,48,93,80,50,92,56,70,74,44,79,42,69,88,76,57,66,66,60,54,53,51,53,51,49,45,61,71,73,42,49,77,76,51,46,68,74,42,93,87,48,79,88,128

Foldseek 3Di:
DDFDPDDDAQDWDAAQCFGQADPVRHTDTHNHTAGWHDDPCNVPDPDDIDGDHDDPVVVVVVVVVCVVVPCVVVQVVDPPDDDD

Sequence (84 aa):
FIMDPGYTSFQQVEAGQRLGHWGDGRPVVAPEGGRLLMPLYQEQGDDGFFLTRDVRRFWLAVSTLLRRIGVDRIAPLLPGVRSH